Protein AF-A0A962PAF5-F1 (afdb_monomer_lite)

Secondary structure (DSSP, 8-state):
--------SS--S-HHHHHHHHHHT--GGGS--SSS--EE-SS----HHHHHHHHHHHT-TT--SSBTTBSPPEE--TT-SSPPPS-----TT----------SSPPP-

Sequence (109 aa):
MLNRYIVVDDFYNNPDELVSVALKSLKEEESPTGNYAGVMTNEYFLGPESREVFQKLTLEPSVSSATNANGRLRFTRENDPYNFHIHYDVDVKTKWAGVVYLSKDHPKT

pLDDT: mean 75.74, std 9.87, range [45.22, 89.56]

Foldseek 3Di:
DPDDDDDDPPLDPCLPVVVVVQVVQDDPVVADDDQDFWRKGPDFQCDPVNQVVCCVRLVPPPRDTDDPQDRIDTDGDPVTPHDDDDDDPPDVPDPDDDDDDSDPDDDDD

Radius of 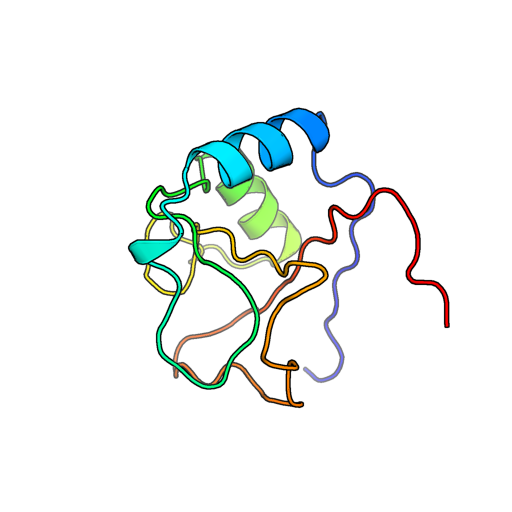gyration: 14.77 Å; chains: 1; bounding box: 33×34×33 Å

Structure (mmCIF, N/CA/C/O backbone):
data_AF-A0A962PAF5-F1
#
_entry.id   AF-A0A962PAF5-F1
#
loop_
_atom_site.group_PDB
_atom_site.id
_atom_site.type_symbol
_atom_site.label_atom_id
_atom_site.label_alt_id
_atom_site.label_comp_id
_atom_site.label_asym_id
_atom_site.label_entity_id
_atom_site.label_seq_id
_atom_site.pdbx_PDB_ins_code
_atom_site.Cartn_x
_atom_site.Cartn_y
_atom_site.Cartn_z
_atom_site.occupancy
_atom_site.B_iso_or_equiv
_atom_site.auth_seq_id
_atom_site.auth_comp_id
_atom_site.auth_asym_id
_atom_site.auth_atom_id
_atom_site.pdbx_PDB_model_num
ATOM 1 N N . MET A 1 1 ? -7.585 -10.045 18.613 1.00 49.28 1 MET A N 1
ATOM 2 C CA . MET A 1 1 ? -8.540 -10.651 17.662 1.00 49.28 1 MET A CA 1
ATOM 3 C C . MET A 1 1 ? -7.742 -11.310 16.561 1.00 49.28 1 MET A C 1
ATOM 5 O O . MET A 1 1 ? -7.066 -10.603 15.830 1.00 49.28 1 MET A O 1
ATOM 9 N N . LEU A 1 2 ? -7.758 -12.640 16.507 1.00 45.22 2 LEU A N 1
ATOM 10 C CA . LEU A 1 2 ? -7.201 -13.400 15.389 1.00 45.22 2 LEU A CA 1
ATOM 11 C C . LEU A 1 2 ? -8.151 -13.262 14.183 1.00 45.22 2 LEU A C 1
ATOM 13 O O . LEU A 1 2 ? -9.364 -13.220 14.379 1.00 45.22 2 LEU A O 1
ATOM 17 N N . ASN A 1 3 ? -7.600 -13.195 12.967 1.00 56.75 3 ASN A N 1
ATOM 18 C CA . ASN A 1 3 ? -8.325 -13.278 11.686 1.00 56.75 3 ASN A CA 1
ATOM 19 C C . ASN A 1 3 ? -9.138 -12.043 11.245 1.00 56.75 3 ASN A C 1
ATOM 21 O O . ASN A 1 3 ? -10.205 -12.192 10.655 1.00 56.75 3 ASN A O 1
ATOM 25 N N . ARG A 1 4 ? -8.653 -10.817 11.477 1.00 76.06 4 ARG A N 1
ATOM 26 C CA . ARG A 1 4 ? -9.207 -9.635 10.793 1.00 76.06 4 ARG A CA 1
ATOM 27 C C . ARG A 1 4 ? -8.428 -9.366 9.509 1.00 76.06 4 ARG A C 1
ATOM 29 O O . ARG A 1 4 ? -7.365 -8.761 9.561 1.00 76.06 4 ARG A O 1
ATOM 36 N N . TYR A 1 5 ? -8.963 -9.810 8.380 1.00 85.38 5 TYR A N 1
ATOM 37 C CA . TYR A 1 5 ? -8.569 -9.325 7.061 1.00 85.38 5 TYR A CA 1
ATOM 38 C C . TYR A 1 5 ? -9.759 -8.606 6.429 1.00 85.38 5 TYR A C 1
ATOM 40 O O . TYR A 1 5 ? -10.913 -8.952 6.684 1.00 85.38 5 TYR A O 1
ATOM 48 N N . ILE A 1 6 ? -9.467 -7.579 5.641 1.00 88.00 6 ILE A N 1
ATOM 49 C CA . ILE A 1 6 ? -10.453 -6.840 4.859 1.00 88.00 6 ILE A CA 1
ATOM 50 C C . ILE A 1 6 ? -10.002 -6.971 3.411 1.00 88.00 6 ILE A C 1
ATOM 52 O O . ILE A 1 6 ? -8.870 -6.614 3.092 1.00 88.00 6 ILE A O 1
ATOM 56 N N . VAL A 1 7 ? -10.868 -7.518 2.562 1.00 88.81 7 VAL A N 1
ATOM 57 C CA . VAL A 1 7 ? -10.656 -7.565 1.113 1.00 88.81 7 VAL A CA 1
ATOM 58 C C . VAL A 1 7 ? -11.597 -6.547 0.495 1.00 88.81 7 VAL A C 1
ATOM 60 O O . VAL A 1 7 ? -12.778 -6.511 0.840 1.00 88.81 7 VAL A O 1
ATOM 63 N N . VAL A 1 8 ? -11.050 -5.695 -0.364 1.00 88.31 8 VAL A N 1
ATOM 64 C CA . VAL A 1 8 ? -11.794 -4.657 -1.074 1.00 88.31 8 VAL A CA 1
ATOM 65 C C . VAL A 1 8 ? -11.453 -4.783 -2.545 1.00 88.31 8 VAL A C 1
ATOM 67 O O . VAL A 1 8 ? -10.299 -4.580 -2.923 1.00 88.31 8 VAL A O 1
ATOM 70 N N . ASP A 1 9 ? -12.456 -5.119 -3.344 1.00 88.94 9 ASP A N 1
ATOM 71 C CA . ASP A 1 9 ? -12.359 -5.089 -4.799 1.00 88.94 9 ASP A CA 1
ATOM 72 C C . ASP A 1 9 ? -12.545 -3.654 -5.307 1.00 88.94 9 ASP A C 1
ATOM 74 O O . ASP A 1 9 ? -13.142 -2.816 -4.626 1.00 88.94 9 ASP A O 1
ATOM 78 N N . ASP A 1 10 ? -11.998 -3.366 -6.489 1.00 86.56 10 ASP A N 1
ATOM 79 C CA . ASP A 1 10 ? -12.133 -2.074 -7.177 1.00 86.56 10 ASP A CA 1
ATOM 80 C C . ASP A 1 10 ? -11.760 -0.852 -6.310 1.00 86.56 10 ASP A C 1
ATOM 82 O O . ASP A 1 10 ? -12.395 0.200 -6.360 1.00 86.56 10 ASP A O 1
ATOM 86 N N . PHE A 1 11 ? -10.700 -0.981 -5.499 1.00 85.94 11 PHE A N 1
ATOM 87 C CA . PHE A 1 11 ? -10.306 0.040 -4.516 1.00 85.94 11 PHE A CA 1
ATOM 88 C C . PHE A 1 11 ? -10.031 1.425 -5.131 1.00 85.94 11 PHE A C 1
ATOM 90 O O . PHE A 1 11 ? -10.325 2.450 -4.515 1.00 85.94 11 PHE A O 1
ATOM 97 N N . TYR A 1 12 ? -9.451 1.466 -6.334 1.00 83.94 12 TYR A N 1
ATOM 98 C CA . TYR A 1 12 ? -9.179 2.702 -7.065 1.00 83.94 12 TYR A CA 1
ATOM 99 C C . TYR A 1 12 ? -10.075 2.806 -8.297 1.00 83.94 12 TYR A C 1
ATOM 101 O O . TYR A 1 12 ? -10.145 1.875 -9.091 1.00 83.94 12 TYR A O 1
ATOM 109 N N . ASN A 1 13 ? -10.654 3.989 -8.521 1.00 87.00 13 ASN A N 1
ATOM 110 C CA . ASN A 1 13 ? -11.446 4.271 -9.725 1.00 87.00 13 ASN A CA 1
ATOM 111 C C . ASN A 1 13 ? -10.603 4.271 -11.015 1.00 87.00 13 ASN A C 1
ATOM 113 O O . ASN A 1 13 ? -11.128 4.002 -12.091 1.00 87.00 13 ASN A O 1
ATOM 117 N N . ASN A 1 14 ? -9.311 4.614 -10.920 1.00 88.62 14 ASN A N 1
ATOM 118 C CA . ASN A 1 14 ? -8.385 4.655 -12.055 1.00 88.62 14 ASN A CA 1
ATOM 119 C C . ASN A 1 14 ? -7.003 4.082 -11.671 1.00 88.62 14 ASN A C 1
ATOM 121 O O . ASN A 1 14 ? -6.050 4.837 -11.453 1.00 88.62 14 ASN A O 1
ATOM 125 N N . PRO A 1 15 ? -6.876 2.749 -11.540 1.00 85.62 15 PRO A N 1
ATOM 126 C CA . PRO A 1 15 ? -5.621 2.119 -11.129 1.00 85.62 15 PRO A CA 1
ATOM 127 C C . PRO A 1 15 ? -4.500 2.287 -12.171 1.00 85.62 15 PRO A C 1
ATOM 129 O O . PRO A 1 15 ? -3.330 2.356 -11.802 1.00 85.62 15 PRO A O 1
ATOM 132 N N . ASP A 1 16 ? -4.839 2.422 -13.457 1.00 88.19 16 ASP A N 1
ATOM 133 C CA . ASP A 1 16 ? -3.871 2.568 -14.553 1.00 88.19 16 ASP A CA 1
ATOM 134 C C . ASP A 1 16 ? -3.080 3.882 -14.464 1.00 88.19 16 ASP A C 1
ATOM 136 O O . ASP A 1 16 ? -1.861 3.907 -14.663 1.00 88.19 16 ASP A O 1
ATOM 140 N N . GLU A 1 17 ? -3.755 4.982 -14.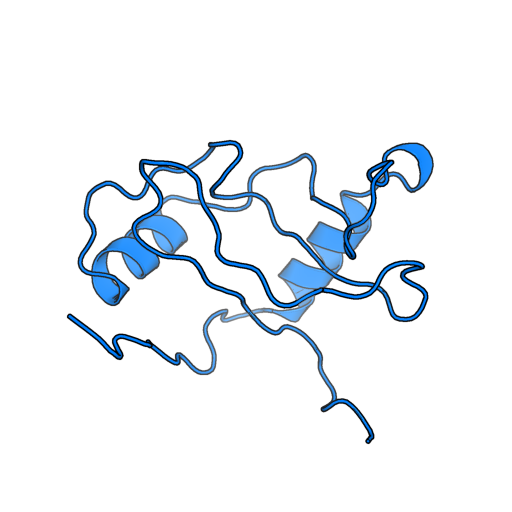127 1.00 87.00 17 GLU A N 1
ATOM 141 C CA . GLU A 1 17 ? -3.099 6.271 -13.909 1.00 87.00 17 GLU A CA 1
ATOM 142 C C . GLU A 1 17 ? -2.155 6.220 -12.705 1.00 87.00 17 GLU A C 1
ATOM 144 O O . GLU A 1 17 ? -1.018 6.688 -12.803 1.00 87.00 17 GLU A O 1
ATOM 149 N N . LEU A 1 18 ? -2.582 5.583 -11.608 1.00 81.38 18 LEU A N 1
ATOM 150 C CA . LEU A 1 18 ? -1.761 5.408 -10.411 1.00 81.38 18 LEU A CA 1
ATOM 151 C C . LEU A 1 18 ? -0.463 4.655 -10.729 1.00 81.38 18 LEU A C 1
ATOM 153 O O . LEU A 1 18 ? 0.617 5.103 -10.343 1.00 81.38 18 LEU A O 1
ATOM 157 N N . VAL A 1 19 ? -0.557 3.550 -11.478 1.00 81.81 19 VAL A N 1
ATOM 158 C CA . VAL A 1 19 ? 0.612 2.777 -11.924 1.00 81.81 19 VAL A CA 1
ATOM 159 C C . VAL A 1 19 ? 1.521 3.630 -12.812 1.00 81.81 19 VAL A C 1
ATOM 161 O O . VAL A 1 19 ? 2.728 3.681 -12.582 1.00 81.81 19 VAL A O 1
ATOM 164 N N . SER A 1 20 ? 0.962 4.355 -13.786 1.00 85.31 20 SER A N 1
ATOM 165 C CA . SER A 1 20 ? 1.731 5.255 -14.660 1.00 85.31 20 SER A CA 1
ATOM 166 C C . SER A 1 20 ? 2.492 6.325 -13.866 1.00 85.31 20 SER A C 1
ATOM 168 O O . SER A 1 20 ? 3.662 6.591 -14.152 1.00 85.31 20 SER A O 1
ATOM 170 N N . VAL A 1 21 ? 1.860 6.935 -12.859 1.00 82.00 21 VAL A N 1
ATOM 171 C CA . VAL A 1 21 ? 2.499 7.950 -12.009 1.00 82.00 21 VAL A CA 1
ATOM 172 C C . VAL A 1 21 ? 3.578 7.329 -11.121 1.00 82.00 21 VAL A C 1
ATOM 174 O O . VAL A 1 21 ? 4.687 7.862 -11.056 1.00 82.00 21 VAL A O 1
ATOM 177 N N . ALA A 1 22 ? 3.301 6.183 -10.495 1.00 77.25 22 ALA A N 1
ATOM 178 C CA . ALA A 1 22 ? 4.268 5.477 -9.659 1.00 77.25 22 ALA A CA 1
ATOM 179 C C . ALA A 1 22 ? 5.531 5.095 -10.449 1.00 77.25 22 ALA A C 1
ATOM 181 O O . ALA A 1 22 ? 6.639 5.379 -9.994 1.00 77.25 22 ALA A O 1
ATOM 182 N N . LEU A 1 23 ? 5.378 4.556 -11.664 1.00 77.38 23 LEU A N 1
ATOM 183 C CA . LEU A 1 23 ? 6.497 4.200 -12.545 1.00 77.38 23 LEU A CA 1
ATOM 184 C C . LEU A 1 23 ? 7.330 5.417 -12.975 1.00 77.38 23 LEU A C 1
ATOM 186 O O . LEU A 1 23 ? 8.549 5.313 -13.076 1.00 77.38 23 LEU A O 1
ATOM 190 N N . LYS A 1 24 ? 6.699 6.579 -13.188 1.00 81.38 24 LYS A N 1
ATOM 191 C CA . LYS A 1 24 ? 7.398 7.836 -13.526 1.00 81.38 24 LYS A CA 1
ATOM 192 C C . LYS A 1 24 ? 8.101 8.482 -12.334 1.00 81.38 24 LYS A C 1
ATOM 194 O O . LYS A 1 24 ? 9.017 9.271 -12.533 1.00 81.38 24 LYS A O 1
ATOM 199 N N . SER A 1 25 ? 7.664 8.182 -11.111 1.00 73.69 25 SER A N 1
ATOM 200 C CA . SER A 1 25 ? 8.252 8.735 -9.884 1.00 73.69 25 SER A CA 1
ATOM 201 C C . SER A 1 25 ? 9.583 8.080 -9.487 1.00 73.69 25 SER A C 1
ATOM 203 O O . SER A 1 25 ? 10.210 8.512 -8.520 1.00 73.69 25 SER A O 1
ATOM 205 N N . LEU A 1 26 ? 10.016 7.048 -10.220 1.00 69.81 26 LEU A N 1
ATOM 206 C CA . LEU A 1 26 ? 11.245 6.314 -9.946 1.00 69.81 26 LEU A CA 1
ATOM 207 C C . LEU A 1 26 ? 12.486 6.938 -10.579 1.00 69.81 26 LEU A C 1
ATOM 209 O O . LEU A 1 26 ? 12.474 7.365 -11.732 1.00 69.81 26 LEU A O 1
ATOM 213 N N . LYS A 1 27 ? 13.608 6.799 -9.872 1.00 63.66 27 LYS A N 1
ATOM 214 C CA . LYS A 1 27 ? 14.940 6.706 -10.473 1.00 63.66 27 LYS A CA 1
ATOM 215 C C . LYS A 1 27 ? 15.514 5.334 -10.136 1.00 63.66 27 LYS A C 1
ATOM 217 O O . LYS A 1 27 ? 15.597 4.980 -8.964 1.00 63.66 27 LYS A O 1
ATOM 222 N N . GLU A 1 28 ? 15.887 4.544 -11.143 1.00 59.75 28 GLU A N 1
ATOM 223 C CA . GLU A 1 28 ? 16.413 3.180 -10.935 1.00 59.75 28 GLU A CA 1
ATOM 224 C C . GLU A 1 28 ? 17.639 3.148 -10.016 1.00 59.75 28 GLU A C 1
ATOM 226 O O . GLU A 1 28 ? 17.778 2.225 -9.215 1.00 59.75 28 GLU A O 1
ATOM 231 N N . GLU A 1 29 ? 18.454 4.201 -10.087 1.00 61.53 29 GLU A N 1
ATOM 232 C CA . GLU A 1 29 ? 19.652 4.473 -9.283 1.00 61.53 29 GLU A CA 1
ATOM 233 C C . GLU A 1 29 ? 19.370 4.539 -7.770 1.00 61.53 29 GLU A C 1
ATOM 235 O O . GLU A 1 29 ? 20.270 4.339 -6.958 1.00 61.53 29 GLU A O 1
ATOM 240 N N . GLU A 1 30 ? 18.118 4.814 -7.393 1.00 56.91 30 GLU A N 1
ATOM 241 C CA . GLU A 1 30 ? 17.647 4.985 -6.013 1.00 56.91 30 GLU A CA 1
ATOM 242 C C . GLU A 1 30 ? 16.859 3.760 -5.511 1.00 56.91 30 GLU A C 1
ATOM 244 O O . GLU A 1 30 ? 16.291 3.787 -4.416 1.00 56.91 30 GLU A O 1
ATOM 249 N N . SER A 1 31 ? 16.813 2.671 -6.295 1.00 56.16 31 SER A N 1
ATOM 250 C CA . SER A 1 31 ? 16.196 1.412 -5.857 1.00 56.16 31 SER A CA 1
ATOM 251 C C . SER A 1 31 ? 16.859 0.938 -4.556 1.00 56.16 31 SER A C 1
ATOM 253 O O . SER A 1 31 ? 18.085 1.011 -4.440 1.00 56.16 31 SER A O 1
ATOM 255 N N . PRO A 1 32 ? 16.086 0.451 -3.568 1.00 53.38 32 PRO A N 1
ATOM 256 C CA . PRO A 1 32 ? 16.638 0.118 -2.265 1.00 53.38 32 PRO A CA 1
ATOM 257 C C . PRO A 1 32 ? 17.758 -0.919 -2.387 1.00 53.38 32 PRO A C 1
ATOM 259 O O . PRO A 1 32 ? 17.585 -1.998 -2.951 1.00 53.38 32 PRO A O 1
ATOM 262 N N . THR A 1 33 ? 18.909 -0.593 -1.807 1.00 52.19 33 THR A N 1
ATOM 263 C CA . THR A 1 33 ? 19.951 -1.563 -1.488 1.00 52.19 33 THR A CA 1
ATOM 264 C C . THR A 1 33 ? 19.495 -2.329 -0.245 1.00 52.19 33 THR A C 1
ATOM 266 O O . THR A 1 33 ? 19.319 -1.762 0.832 1.00 52.19 33 THR A O 1
ATOM 269 N N . GLY A 1 34 ? 19.204 -3.621 -0.389 1.00 58.31 34 GLY A N 1
ATOM 270 C CA . GLY A 1 34 ? 18.658 -4.431 0.701 1.00 58.31 34 GLY A CA 1
AT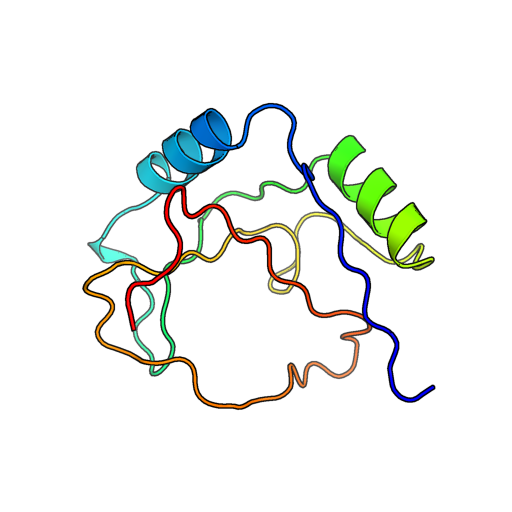OM 271 C C . GLY A 1 34 ? 18.212 -5.814 0.244 1.00 58.31 34 GLY A C 1
ATOM 272 O O . GLY A 1 34 ? 18.472 -6.190 -0.887 1.00 58.31 34 GLY A O 1
ATOM 273 N N . ASN A 1 35 ? 17.532 -6.553 1.126 1.00 60.72 35 ASN A N 1
ATOM 274 C CA . ASN A 1 35 ? 17.140 -7.956 0.918 1.00 60.72 35 ASN A CA 1
ATOM 275 C C . ASN A 1 35 ? 15.629 -8.130 0.657 1.00 60.72 35 ASN A C 1
ATOM 277 O O . ASN A 1 35 ? 15.070 -9.181 0.967 1.00 60.72 35 ASN A O 1
ATOM 281 N N . TYR A 1 36 ? 14.939 -7.088 0.185 1.00 68.75 36 TYR A N 1
ATOM 282 C CA . TYR A 1 36 ? 13.481 -7.090 0.036 1.00 68.75 36 TYR A CA 1
ATOM 283 C C . TYR A 1 36 ? 13.087 -6.649 -1.363 1.00 68.75 36 TYR A C 1
ATOM 285 O O . TYR A 1 36 ? 13.672 -5.711 -1.900 1.00 68.75 36 TYR A O 1
ATOM 293 N N . ALA A 1 37 ? 12.073 -7.312 -1.912 1.00 74.50 37 ALA A N 1
ATOM 294 C CA . ALA A 1 37 ? 11.554 -6.987 -3.225 1.00 74.50 37 ALA A CA 1
ATOM 295 C C . ALA A 1 37 ? 10.818 -5.641 -3.213 1.00 74.50 37 ALA A C 1
ATOM 297 O O . ALA A 1 37 ? 10.140 -5.276 -2.244 1.00 74.50 37 ALA A O 1
ATOM 298 N N . GLY A 1 38 ? 10.888 -4.948 -4.336 1.00 75.69 38 GLY A N 1
ATOM 299 C CA . GLY A 1 38 ? 10.086 -3.786 -4.653 1.00 75.69 38 GLY A CA 1
ATOM 300 C C . GLY A 1 38 ? 10.804 -2.457 -4.477 1.00 75.69 38 GLY A C 1
ATOM 301 O O . GLY A 1 38 ? 11.723 -2.291 -3.675 1.00 75.69 38 GLY A O 1
ATOM 302 N N . VAL A 1 39 ? 10.331 -1.472 -5.233 1.00 75.62 39 VAL A N 1
ATOM 303 C CA . VAL A 1 39 ? 10.821 -0.094 -5.191 1.00 75.62 39 VAL A CA 1
ATOM 304 C C . VAL A 1 39 ? 9.778 0.786 -4.524 1.00 75.62 39 VAL A C 1
ATOM 306 O O . VAL A 1 39 ? 8.577 0.620 -4.742 1.00 75.62 39 VAL A O 1
ATOM 309 N N . MET A 1 40 ? 10.244 1.699 -3.674 1.00 77.44 40 MET A N 1
ATOM 310 C CA . MET A 1 40 ? 9.399 2.687 -3.010 1.00 77.44 40 MET A CA 1
ATOM 311 C C . MET A 1 40 ? 9.306 3.951 -3.856 1.00 77.44 40 MET A C 1
ATOM 313 O O . MET A 1 40 ? 10.313 4.419 -4.381 1.00 77.44 40 MET A O 1
ATOM 317 N N . THR A 1 41 ? 8.124 4.556 -3.918 1.00 75.81 41 THR A N 1
ATOM 318 C CA . THR A 1 41 ? 7.989 5.926 -4.417 1.00 75.81 41 THR A CA 1
ATOM 319 C C . THR A 1 41 ? 8.636 6.925 -3.453 1.00 75.81 41 THR A C 1
ATOM 321 O O . THR A 1 41 ? 8.550 6.770 -2.231 1.00 75.81 41 THR A O 1
ATOM 324 N N . ASN A 1 42 ? 9.240 7.988 -3.990 1.00 74.56 42 ASN A N 1
ATOM 325 C CA . ASN A 1 42 ? 9.773 9.092 -3.177 1.00 74.56 42 ASN A CA 1
ATOM 326 C C . ASN A 1 42 ? 8.659 10.015 -2.659 1.00 74.56 42 ASN A C 1
ATOM 328 O O . ASN A 1 42 ? 8.724 10.510 -1.528 1.00 74.56 42 ASN A O 1
ATOM 332 N N . GLU A 1 43 ? 7.618 10.176 -3.475 1.00 76.25 43 GLU A N 1
ATOM 333 C CA . GLU A 1 43 ? 6.423 10.950 -3.163 1.00 76.25 43 GLU A CA 1
ATOM 334 C C . GLU A 1 43 ? 5.423 10.155 -2.321 1.00 76.25 43 GLU A C 1
ATOM 336 O O . GLU A 1 43 ? 5.384 8.916 -2.340 1.00 76.25 43 GLU A O 1
ATOM 341 N N . TYR A 1 44 ? 4.587 10.899 -1.597 1.00 77.94 44 TYR A N 1
ATOM 342 C CA . TYR A 1 44 ? 3.487 10.348 -0.822 1.00 77.94 44 TYR A CA 1
ATOM 343 C C . TYR A 1 44 ? 2.179 10.391 -1.624 1.00 77.94 44 TYR A C 1
ATOM 345 O O . TYR A 1 44 ? 1.733 11.449 -2.052 1.00 77.94 44 TYR A O 1
ATOM 353 N N . PHE A 1 45 ? 1.525 9.239 -1.750 1.00 76.81 45 PHE A N 1
ATOM 354 C CA . PHE A 1 45 ? 0.269 9.014 -2.471 1.00 76.81 45 PHE A CA 1
ATOM 355 C C . PHE A 1 45 ? -0.920 8.750 -1.532 1.00 76.81 45 PHE A C 1
ATOM 357 O O . PHE A 1 45 ? -1.883 8.077 -1.899 1.00 76.81 45 PHE A O 1
ATOM 364 N N . LEU A 1 46 ? -0.875 9.279 -0.304 1.00 78.56 46 LEU A N 1
ATOM 365 C CA . LEU A 1 46 ? -2.000 9.233 0.635 1.00 78.56 46 LEU A CA 1
ATOM 366 C C . LEU A 1 46 ? -2.614 10.619 0.821 1.00 78.56 46 LEU A C 1
ATOM 368 O O . LEU A 1 46 ? -2.274 11.341 1.758 1.00 78.56 46 LEU A O 1
ATOM 372 N N . GLY A 1 47 ? -3.531 10.970 -0.078 1.00 80.75 47 GLY A N 1
ATOM 373 C CA . GLY A 1 47 ? -4.352 12.169 0.055 1.00 80.75 47 GLY A CA 1
ATOM 374 C C . GLY A 1 47 ? -5.427 12.044 1.150 1.00 80.75 47 GLY A C 1
ATOM 375 O O . GLY A 1 47 ? -5.660 10.948 1.674 1.00 80.75 47 GLY A O 1
ATOM 376 N N . PRO A 1 48 ? -6.112 13.153 1.489 1.00 83.62 48 PRO A N 1
ATOM 377 C CA . PRO A 1 48 ? -7.184 13.167 2.487 1.00 83.62 48 PRO A CA 1
ATOM 378 C C . PRO A 1 48 ? -8.310 12.162 2.206 1.00 83.62 48 PRO A C 1
ATOM 380 O O . PRO A 1 48 ? -8.759 11.488 3.128 1.00 83.62 48 PRO A O 1
ATOM 383 N N . GLU A 1 49 ? -8.714 12.008 0.942 1.00 84.00 49 GLU A N 1
ATOM 384 C CA . GLU A 1 49 ? -9.779 11.078 0.538 1.00 84.00 49 GLU A CA 1
ATOM 385 C C . GLU A 1 49 ? -9.377 9.617 0.778 1.00 84.00 49 GLU A C 1
ATOM 387 O O . GLU A 1 49 ? -10.073 8.881 1.477 1.00 84.00 49 GLU A O 1
ATOM 392 N N . SER A 1 50 ? -8.200 9.207 0.289 1.00 82.00 50 SER A N 1
ATOM 393 C CA . SER A 1 50 ? -7.660 7.862 0.523 1.00 82.00 50 SER A CA 1
ATOM 394 C C . SER A 1 50 ? -7.506 7.572 2.018 1.00 82.00 50 SER A C 1
ATOM 396 O O . SER A 1 50 ? -7.816 6.476 2.483 1.00 82.00 50 SER A O 1
ATOM 398 N N . ARG A 1 51 ? -7.063 8.566 2.800 1.00 85.62 51 ARG A N 1
ATOM 399 C CA . ARG A 1 51 ? -6.966 8.456 4.260 1.00 85.62 51 ARG A CA 1
ATOM 400 C C . ARG A 1 51 ? -8.328 8.176 4.892 1.00 85.62 51 ARG A C 1
ATOM 402 O O . ARG A 1 51 ? -8.412 7.291 5.740 1.00 85.62 51 ARG A O 1
ATOM 409 N N . GLU A 1 52 ? -9.368 8.904 4.500 1.00 88.38 52 GLU A N 1
ATOM 410 C CA . GLU A 1 52 ? -10.718 8.718 5.036 1.00 88.38 52 GLU A CA 1
ATOM 411 C C . GLU A 1 52 ? -11.257 7.313 4.728 1.00 88.38 52 GLU A C 1
ATOM 413 O O . GLU A 1 52 ? -11.825 6.660 5.607 1.00 88.38 52 GLU A O 1
ATOM 418 N N . VAL A 1 53 ? -11.015 6.811 3.513 1.00 88.12 53 VAL A N 1
ATOM 419 C CA . VAL A 1 53 ? -11.357 5.434 3.127 1.00 88.12 53 VAL A CA 1
ATOM 420 C C . VAL A 1 53 ? -10.670 4.427 4.050 1.00 88.12 53 VAL A C 1
ATOM 422 O O . VAL A 1 53 ? -11.344 3.581 4.641 1.00 88.12 53 VAL A O 1
ATOM 425 N N . PHE A 1 54 ? -9.354 4.543 4.259 1.00 86.44 54 PHE A N 1
ATOM 426 C CA . PHE A 1 54 ? -8.635 3.633 5.153 1.00 86.44 54 PHE A CA 1
ATOM 427 C C . PHE A 1 54 ? -9.130 3.716 6.596 1.00 86.44 54 PHE A C 1
ATOM 429 O O . PHE A 1 54 ? -9.332 2.673 7.212 1.00 86.44 54 PHE A O 1
ATOM 436 N N . GLN A 1 55 ? -9.374 4.912 7.136 1.00 88.75 55 GLN A N 1
ATOM 437 C CA . GLN A 1 55 ? -9.902 5.076 8.496 1.00 88.75 55 GLN A CA 1
ATOM 438 C C . GLN A 1 55 ? -11.260 4.383 8.665 1.00 88.75 55 GLN A C 1
ATOM 440 O O . GLN A 1 55 ? -11.483 3.717 9.675 1.00 88.75 55 GLN A O 1
ATOM 445 N N . LYS A 1 56 ? -12.150 4.492 7.669 1.00 89.56 56 LYS A N 1
ATOM 446 C CA . LYS A 1 56 ? -13.467 3.837 7.685 1.00 89.56 56 LYS A CA 1
ATOM 447 C C . LYS A 1 56 ? -13.362 2.319 7.568 1.00 89.56 56 LYS A C 1
ATOM 449 O O . LYS A 1 56 ? -14.017 1.618 8.331 1.00 89.56 56 LYS A O 1
ATOM 454 N N . LEU A 1 57 ? -12.530 1.813 6.656 1.00 88.69 57 LEU A N 1
ATOM 455 C CA . LEU A 1 57 ? -12.350 0.371 6.455 1.00 88.69 57 LEU A CA 1
ATOM 456 C C . LEU A 1 57 ? -11.725 -0.294 7.684 1.00 88.69 57 LEU A C 1
ATOM 458 O O . LEU A 1 57 ? -12.212 -1.306 8.176 1.00 88.69 57 LEU A O 1
ATOM 462 N N . THR A 1 58 ? -10.651 0.298 8.198 1.00 86.94 58 THR A N 1
ATOM 463 C CA . THR A 1 58 ? -9.857 -0.272 9.296 1.00 86.94 58 THR A CA 1
ATOM 464 C C . THR A 1 58 ? -10.426 0.025 10.684 1.00 86.94 58 THR A C 1
ATOM 466 O O . THR A 1 58 ? -9.966 -0.556 11.671 1.00 86.94 58 THR A O 1
ATOM 469 N N . LEU A 1 59 ? -11.410 0.932 10.764 1.00 88.12 59 LEU A N 1
ATOM 470 C CA . LEU A 1 59 ? -11.908 1.547 11.997 1.00 88.12 59 LEU A CA 1
ATOM 471 C C . LEU A 1 59 ? -10.781 2.157 12.846 1.00 88.12 59 LEU A C 1
ATOM 473 O O . LEU A 1 59 ? -10.864 2.185 14.075 1.00 88.12 59 LEU A O 1
ATOM 477 N N . GLU A 1 60 ? -9.718 2.630 12.190 1.00 87.69 60 GLU A N 1
ATOM 478 C CA . GLU A 1 60 ? -8.536 3.172 12.845 1.00 87.69 60 GLU A CA 1
ATOM 479 C C . GLU A 1 60 ? -8.390 4.676 12.574 1.00 87.69 60 GLU A C 1
ATOM 481 O O . GLU A 1 60 ? -7.863 5.075 11.534 1.00 87.69 60 GLU A O 1
ATOM 486 N N . PRO A 1 61 ? -8.803 5.552 13.506 1.00 84.62 61 PRO A N 1
ATOM 487 C CA . PRO A 1 61 ? -8.714 6.995 13.308 1.00 84.62 61 PRO A CA 1
ATOM 488 C C . PRO A 1 61 ? -7.265 7.507 13.254 1.00 84.62 61 PRO A C 1
ATOM 490 O O . PRO A 1 61 ? -7.026 8.583 12.702 1.00 84.62 61 PRO A O 1
ATOM 493 N N . SER A 1 62 ? -6.280 6.759 13.774 1.00 83.62 62 SER A N 1
ATOM 494 C CA . SER A 1 62 ? -4.879 7.197 13.819 1.00 83.62 62 SER A CA 1
ATOM 495 C C . SER A 1 62 ? -4.113 7.069 12.497 1.00 83.62 62 SER A C 1
ATOM 497 O O . SER A 1 62 ? -2.915 7.352 12.476 1.00 83.62 62 SER A O 1
ATOM 499 N N . VAL A 1 63 ? -4.750 6.649 11.398 1.00 81.12 63 VAL A N 1
ATOM 500 C CA . VAL A 1 63 ? -4.117 6.645 10.067 1.00 81.12 63 VAL A CA 1
ATOM 501 C C . VAL A 1 63 ? -3.737 8.084 9.703 1.00 81.12 63 VAL A C 1
ATOM 503 O O . VAL A 1 63 ? -4.596 8.966 9.671 1.00 81.12 63 VAL A O 1
ATOM 506 N N . SER A 1 64 ? -2.449 8.326 9.444 1.00 72.31 64 SER A N 1
ATOM 507 C CA . SER A 1 64 ? -1.897 9.627 9.043 1.00 72.31 64 SER A CA 1
ATOM 508 C C . SER A 1 64 ? -1.184 9.511 7.704 1.00 72.31 64 SER A C 1
ATOM 510 O O . SER A 1 64 ? -0.461 8.543 7.475 1.00 72.31 64 SER A O 1
ATOM 512 N N . SER A 1 65 ? -1.351 10.515 6.847 1.00 65.25 65 SER A N 1
ATOM 513 C CA . SER A 1 65 ? -0.559 10.688 5.630 1.00 65.25 65 SER A CA 1
ATOM 514 C C . SER A 1 65 ? 0.879 11.069 5.982 1.00 65.25 65 SER A C 1
ATOM 516 O O . SER A 1 65 ? 1.093 11.838 6.917 1.00 65.25 65 SER A O 1
ATOM 518 N N . ALA A 1 66 ? 1.837 10.537 5.223 1.00 62.94 66 ALA A N 1
ATOM 519 C CA . ALA A 1 66 ? 3.262 10.870 5.272 1.00 62.94 66 ALA A CA 1
ATOM 520 C C . ALA A 1 66 ? 4.060 10.364 6.489 1.00 62.94 66 ALA A C 1
ATOM 522 O O . ALA A 1 66 ? 4.691 11.137 7.208 1.00 62.94 66 ALA A O 1
ATOM 523 N N . THR A 1 67 ? 4.095 9.045 6.689 1.00 66.00 67 THR A N 1
ATOM 524 C CA . THR A 1 67 ? 5.112 8.405 7.544 1.00 66.00 67 THR A CA 1
ATOM 525 C C . THR A 1 67 ? 5.947 7.427 6.720 1.00 66.00 67 THR A C 1
ATOM 527 O O . THR A 1 67 ? 5.546 7.017 5.633 1.00 66.00 67 THR A O 1
ATOM 530 N N . ASN A 1 68 ? 7.094 6.983 7.241 1.00 64.00 68 ASN A N 1
ATOM 531 C CA . ASN A 1 68 ? 7.882 5.927 6.586 1.00 64.00 68 ASN A CA 1
ATOM 532 C C . ASN A 1 68 ? 7.114 4.598 6.442 1.00 64.00 68 ASN A C 1
ATOM 534 O O . ASN A 1 68 ? 7.478 3.779 5.605 1.00 64.00 68 ASN A O 1
ATOM 538 N N . ALA A 1 69 ? 6.060 4.398 7.239 1.00 65.69 69 ALA A N 1
ATOM 539 C CA . ALA A 1 69 ? 5.226 3.200 7.243 1.00 65.69 69 ALA A CA 1
ATOM 540 C C . ALA A 1 69 ? 3.869 3.398 6.540 1.00 65.69 69 ALA A C 1
ATOM 542 O O . ALA A 1 69 ? 3.090 2.454 6.458 1.00 65.69 69 ALA A O 1
ATOM 543 N N . ASN A 1 70 ? 3.543 4.609 6.065 1.00 73.12 70 ASN A N 1
ATOM 544 C CA . ASN A 1 70 ? 2.252 4.883 5.442 1.00 73.12 70 ASN A CA 1
ATOM 545 C C . ASN A 1 70 ? 2.306 6.007 4.400 1.00 73.12 70 ASN A C 1
ATOM 547 O O . ASN A 1 70 ? 2.794 7.113 4.645 1.00 73.12 70 ASN A O 1
ATOM 551 N N . GLY A 1 71 ? 1.684 5.735 3.258 1.00 72.31 71 GLY A N 1
ATOM 552 C CA . GLY A 1 71 ? 1.442 6.703 2.200 1.00 72.31 71 GLY A CA 1
ATOM 553 C C . GLY A 1 71 ? 2.505 6.770 1.119 1.00 72.31 71 GLY A C 1
ATOM 554 O O . GLY A 1 71 ? 2.357 7.587 0.225 1.00 72.31 71 GLY A O 1
ATOM 555 N N . ARG A 1 72 ? 3.526 5.914 1.143 1.00 77.06 72 ARG A N 1
ATOM 556 C CA . ARG A 1 72 ? 4.342 5.623 -0.043 1.00 77.06 72 ARG A CA 1
ATOM 557 C C . ARG A 1 72 ? 3.880 4.315 -0.661 1.00 77.06 72 ARG A C 1
ATOM 559 O O . ARG A 1 72 ? 3.430 3.424 0.058 1.00 77.06 72 ARG A O 1
ATOM 566 N N . LEU A 1 73 ? 4.009 4.199 -1.975 1.00 77.56 73 LEU A N 1
ATOM 567 C CA . LEU A 1 73 ? 3.681 2.966 -2.677 1.00 77.56 73 LEU A CA 1
ATOM 568 C C . LEU A 1 73 ? 4.952 2.142 -2.834 1.00 77.56 73 LEU A C 1
ATOM 570 O O . LEU A 1 73 ? 5.983 2.664 -3.261 1.00 77.56 73 LEU A O 1
ATOM 574 N N . ARG A 1 74 ? 4.865 0.856 -2.489 1.00 78.38 74 ARG A N 1
ATOM 575 C CA . ARG A 1 74 ? 5.854 -0.143 -2.887 1.00 78.38 74 ARG A CA 1
ATOM 576 C C . ARG A 1 74 ? 5.273 -0.961 -4.020 1.00 78.38 74 ARG A C 1
ATOM 578 O O . ARG A 1 74 ? 4.153 -1.446 -3.896 1.00 78.38 74 ARG A O 1
ATOM 585 N N . PHE A 1 75 ? 6.047 -1.168 -5.072 1.00 75.94 75 PHE A N 1
ATOM 586 C CA . PHE A 1 75 ? 5.666 -2.078 -6.143 1.00 75.94 75 PHE A CA 1
ATOM 587 C C . PHE A 1 75 ? 6.830 -2.976 -6.529 1.00 75.94 75 PHE A C 1
ATOM 589 O O . PHE A 1 75 ? 7.984 -2.547 -6.556 1.00 75.94 75 PHE A O 1
ATOM 596 N N . THR A 1 76 ? 6.511 -4.235 -6.804 1.00 76.19 76 THR A N 1
ATOM 597 C CA . THR A 1 76 ? 7.448 -5.232 -7.318 1.00 76.19 76 THR A CA 1
ATOM 598 C C . THR A 1 76 ? 7.540 -5.143 -8.829 1.00 76.19 76 THR A C 1
ATOM 600 O O . THR A 1 76 ? 6.578 -4.777 -9.507 1.00 76.19 76 THR A O 1
ATOM 603 N N . ARG A 1 77 ? 8.710 -5.491 -9.363 1.00 73.50 77 ARG A N 1
ATOM 604 C CA . ARG A 1 77 ? 8.928 -5.647 -10.804 1.00 73.50 77 ARG A CA 1
ATOM 605 C C . ARG A 1 77 ? 9.021 -7.127 -11.154 1.00 73.50 77 ARG A C 1
ATOM 607 O O . ARG A 1 77 ? 9.324 -7.951 -10.300 1.00 73.50 77 ARG A O 1
ATOM 614 N N . GLU A 1 78 ? 8.781 -7.463 -12.417 1.00 74.06 78 GLU A N 1
ATOM 615 C CA . GLU A 1 78 ? 8.946 -8.839 -12.907 1.00 74.06 78 GLU A CA 1
ATOM 616 C C . GLU A 1 78 ? 10.382 -9.350 -12.703 1.00 74.06 78 GLU A C 1
ATOM 618 O O . GLU A 1 78 ? 10.597 -10.516 -12.394 1.00 74.06 78 GLU A O 1
ATOM 623 N N . ASN A 1 79 ? 11.364 -8.455 -12.818 1.00 73.94 79 ASN A N 1
ATOM 624 C CA . ASN A 1 79 ? 12.787 -8.741 -12.674 1.00 73.94 79 ASN A CA 1
ATOM 625 C C . ASN A 1 79 ? 13.359 -8.341 -11.302 1.00 73.94 79 ASN A C 1
ATOM 627 O O . ASN A 1 79 ? 14.559 -8.080 -11.198 1.00 73.94 79 ASN A O 1
ATOM 631 N N . ASP A 1 80 ? 12.521 -8.237 -10.267 1.00 74.56 80 ASP A N 1
ATOM 632 C CA . ASP A 1 80 ? 12.999 -7.916 -8.923 1.00 74.56 80 ASP A CA 1
ATOM 633 C C . ASP A 1 80 ? 13.976 -8.999 -8.427 1.00 74.56 80 ASP A C 1
ATOM 635 O O . ASP A 1 80 ? 13.634 -10.184 -8.452 1.00 74.56 80 ASP A O 1
ATOM 639 N N . PRO A 1 81 ? 15.203 -8.644 -8.001 1.00 72.25 81 PRO A N 1
ATOM 640 C CA . PRO A 1 81 ? 16.211 -9.640 -7.635 1.00 72.25 81 PRO A CA 1
ATOM 641 C C . PRO A 1 81 ? 15.908 -10.357 -6.313 1.00 72.25 81 PRO A C 1
ATOM 643 O O . PRO A 1 81 ? 16.532 -11.379 -6.018 1.00 72.25 81 PRO A O 1
ATOM 646 N N . TYR A 1 82 ? 14.981 -9.831 -5.509 1.00 73.62 82 TYR A N 1
ATOM 647 C CA . TYR A 1 82 ? 14.627 -10.380 -4.206 1.00 73.62 82 TYR A CA 1
ATOM 648 C C . TYR A 1 82 ? 13.207 -10.934 -4.206 1.00 73.62 82 TYR A C 1
ATOM 650 O O . TYR A 1 82 ? 12.314 -10.426 -4.875 1.00 73.62 82 TYR A O 1
ATOM 658 N N . ASN A 1 83 ? 12.989 -11.964 -3.391 1.00 74.81 83 ASN A N 1
ATOM 659 C CA . ASN A 1 83 ? 11.658 -12.483 -3.098 1.00 74.81 83 ASN A CA 1
ATOM 660 C C . ASN A 1 83 ? 11.163 -11.920 -1.764 1.00 74.81 83 ASN A C 1
ATOM 662 O O . ASN A 1 83 ? 11.947 -11.685 -0.842 1.00 74.81 83 ASN A O 1
ATOM 666 N N . PHE A 1 84 ? 9.847 -11.754 -1.624 1.00 72.06 84 PHE A N 1
ATOM 667 C CA . PHE A 1 84 ? 9.262 -11.504 -0.311 1.00 72.06 84 PHE A CA 1
ATOM 668 C C . PHE A 1 84 ? 9.311 -12.781 0.530 1.00 72.06 84 PHE A C 1
ATOM 670 O O . PHE A 1 84 ? 8.688 -13.789 0.200 1.00 72.06 84 PHE A O 1
ATOM 677 N N . HIS A 1 85 ? 10.037 -12.729 1.643 1.00 73.12 85 HIS A N 1
ATOM 678 C CA . HIS A 1 85 ? 9.980 -13.768 2.664 1.00 73.12 85 HIS A CA 1
ATOM 679 C C . HIS A 1 85 ? 8.771 -13.552 3.577 1.00 73.12 85 HIS A C 1
ATOM 681 O O . HIS A 1 85 ? 8.336 -12.417 3.792 1.00 73.12 85 HIS A O 1
ATOM 687 N N . ILE A 1 86 ? 8.245 -14.640 4.143 1.00 76.25 86 ILE A N 1
ATOM 688 C CA . ILE A 1 86 ? 7.197 -14.569 5.164 1.00 76.25 86 ILE A CA 1
ATOM 689 C C . ILE A 1 86 ? 7.750 -13.777 6.353 1.00 76.25 86 ILE A C 1
ATOM 691 O O . ILE A 1 86 ? 8.714 -14.196 6.992 1.00 76.25 86 ILE A O 1
ATOM 695 N N . HIS A 1 87 ? 7.141 -12.631 6.635 1.00 75.62 87 HIS A N 1
ATOM 696 C CA . HIS A 1 87 ? 7.469 -11.778 7.768 1.00 75.62 87 HIS A CA 1
ATOM 697 C C . HIS A 1 87 ? 6.189 -11.170 8.342 1.00 75.62 87 HIS A C 1
ATOM 699 O O . HIS A 1 87 ? 5.111 -11.271 7.758 1.00 75.62 87 HIS A O 1
ATOM 705 N N . TYR A 1 88 ? 6.321 -10.561 9.513 1.00 74.56 88 TYR A N 1
ATOM 706 C CA . TYR A 1 88 ? 5.297 -9.724 10.118 1.00 74.56 88 TYR A CA 1
ATOM 707 C C . TYR A 1 88 ? 5.859 -8.302 10.202 1.00 74.56 88 TYR A C 1
ATOM 709 O O . TYR A 1 88 ? 7.056 -8.135 10.432 1.00 74.56 88 TYR A O 1
ATOM 717 N N . ASP A 1 89 ? 5.031 -7.282 9.980 1.00 74.38 89 ASP A N 1
ATOM 718 C CA . ASP A 1 89 ? 5.472 -5.882 9.999 1.00 74.38 89 ASP A CA 1
ATOM 719 C C . ASP A 1 89 ? 5.616 -5.384 11.445 1.00 74.38 89 ASP A C 1
ATOM 721 O O . ASP A 1 89 ? 4.660 -4.912 12.062 1.00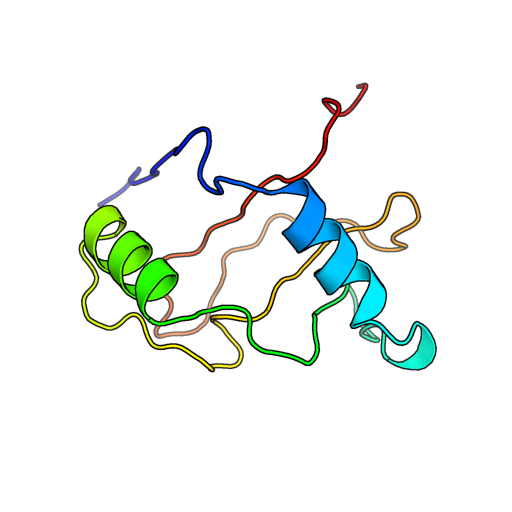 74.38 89 ASP A O 1
ATOM 725 N N . VAL A 1 90 ? 6.821 -5.533 12.007 1.00 59.34 90 VAL A N 1
ATOM 726 C CA . VAL A 1 90 ? 7.091 -5.443 13.458 1.00 59.34 90 VAL A CA 1
ATOM 727 C C . VAL A 1 90 ? 7.300 -4.031 14.021 1.00 59.34 90 VAL A C 1
ATOM 729 O O . VAL A 1 90 ? 7.873 -3.890 15.102 1.00 59.34 90 VAL A O 1
ATOM 732 N N . ASP A 1 91 ? 6.871 -2.956 13.358 1.00 65.50 91 ASP A N 1
ATOM 733 C CA . ASP A 1 91 ? 6.931 -1.663 14.054 1.00 65.50 91 ASP A CA 1
ATOM 734 C C . ASP A 1 91 ? 5.930 -1.682 15.225 1.00 65.50 91 ASP A C 1
ATOM 736 O O . ASP A 1 91 ? 4.778 -2.094 15.083 1.00 65.50 91 ASP A O 1
ATOM 740 N N . VAL A 1 92 ? 6.378 -1.252 16.407 1.00 58.12 92 VAL A N 1
ATOM 741 C CA . VAL A 1 92 ? 5.695 -1.384 17.710 1.00 58.12 92 VAL A CA 1
ATOM 742 C C . VAL A 1 92 ? 4.329 -0.676 17.727 1.00 58.12 92 V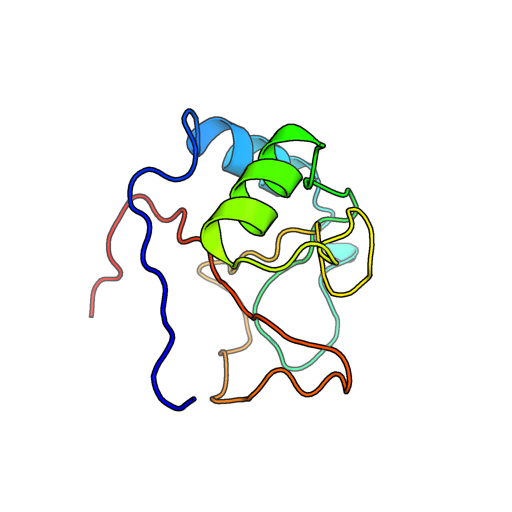AL A C 1
ATOM 744 O O . VAL A 1 92 ? 3.538 -0.834 18.656 1.00 58.12 92 VAL A O 1
ATOM 747 N N . LYS A 1 93 ? 4.038 0.124 16.696 1.00 72.94 93 LYS A N 1
ATOM 748 C CA . LYS A 1 93 ? 2.783 0.860 16.515 1.00 72.94 93 LYS A CA 1
ATOM 749 C C . LYS A 1 93 ? 1.998 0.454 15.263 1.00 72.94 93 LYS A C 1
ATOM 751 O O . LYS A 1 93 ? 0.958 1.063 15.008 1.00 72.94 93 LYS A O 1
ATOM 756 N N . THR A 1 94 ? 2.448 -0.539 14.492 1.00 76.69 94 THR A N 1
ATOM 757 C CA . THR A 1 94 ? 1.719 -1.025 13.314 1.00 76.69 94 THR A CA 1
ATOM 758 C C . THR A 1 94 ? 0.432 -1.709 13.756 1.00 76.69 94 THR A C 1
ATOM 760 O O . THR A 1 94 ? 0.446 -2.736 14.430 1.00 76.69 94 THR A O 1
ATOM 763 N N . LYS A 1 95 ? -0.704 -1.119 13.380 1.00 80.56 95 LYS A N 1
ATOM 764 C CA . LYS A 1 95 ? -2.040 -1.662 13.672 1.00 80.56 95 LYS A CA 1
ATOM 765 C C . LYS A 1 95 ? -2.622 -2.454 12.505 1.00 80.56 95 LYS A C 1
ATOM 767 O O . LYS A 1 95 ? -3.382 -3.391 12.724 1.00 80.56 95 LYS A O 1
ATOM 772 N N . TRP A 1 96 ? -2.257 -2.058 11.288 1.00 81.31 96 TRP A N 1
ATOM 773 C CA . TRP A 1 96 ? -2.682 -2.663 10.035 1.00 81.31 96 TRP A CA 1
ATOM 774 C C . TRP A 1 96 ? -1.510 -2.678 9.061 1.00 81.31 96 TRP A C 1
ATOM 776 O O . TRP A 1 96 ? -0.791 -1.687 8.950 1.00 81.31 96 TRP A O 1
ATOM 786 N N . ALA A 1 97 ? -1.366 -3.791 8.354 1.00 80.94 97 ALA A N 1
ATOM 787 C CA . ALA A 1 97 ? -0.556 -3.916 7.154 1.00 80.94 97 ALA A CA 1
ATOM 788 C C . ALA A 1 97 ? -1.500 -4.281 6.007 1.00 80.94 97 ALA A C 1
ATOM 790 O O . ALA A 1 97 ? -2.484 -4.998 6.211 1.00 80.94 97 ALA A O 1
ATOM 791 N N . GLY A 1 98 ? -1.235 -3.757 4.818 1.00 79.44 98 GLY A N 1
ATOM 792 C CA . GLY A 1 98 ? -2.098 -3.953 3.665 1.00 79.44 98 GLY A CA 1
ATOM 793 C C . GLY A 1 98 ? -1.312 -3.845 2.375 1.00 79.44 98 GLY A C 1
ATOM 794 O O . GLY A 1 98 ? -0.306 -3.144 2.298 1.00 79.44 98 GLY A O 1
ATOM 795 N N . VAL A 1 99 ? -1.796 -4.550 1.363 1.00 80.12 99 VAL A N 1
ATOM 796 C CA . VAL A 1 99 ? -1.264 -4.521 0.006 1.00 80.12 99 VAL A CA 1
ATOM 797 C C . VAL A 1 99 ? -2.419 -4.248 -0.942 1.00 80.12 99 VAL A C 1
ATOM 799 O O . VAL A 1 99 ? -3.527 -4.739 -0.732 1.00 80.12 99 VAL A O 1
ATOM 802 N N . VAL A 1 100 ? -2.160 -3.456 -1.977 1.00 78.75 100 VAL A N 1
ATOM 803 C CA . VAL A 1 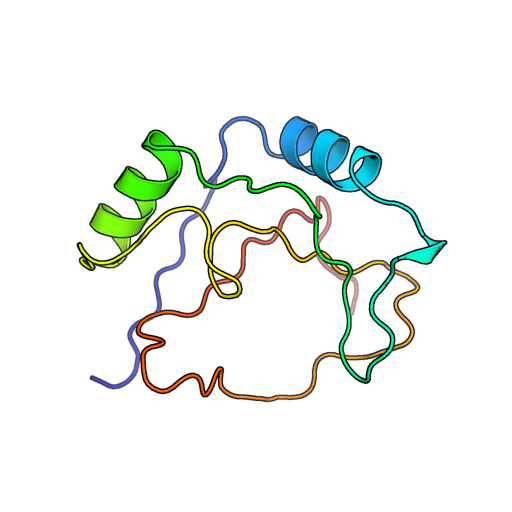100 ? -3.095 -3.281 -3.088 1.00 78.75 100 VAL A CA 1
ATOM 804 C C . VAL A 1 100 ? -2.453 -3.906 -4.314 1.00 78.75 100 VAL A C 1
ATOM 806 O O . VAL A 1 100 ? -1.362 -3.506 -4.720 1.00 78.75 100 VAL A O 1
ATOM 809 N N . TYR A 1 101 ? -3.118 -4.905 -4.884 1.00 78.44 101 TYR A N 1
ATOM 810 C CA . TYR A 1 101 ? -2.674 -5.551 -6.111 1.00 78.44 101 TYR A CA 1
ATOM 811 C C . TYR A 1 101 ? -3.159 -4.732 -7.309 1.00 78.44 101 TYR A C 1
ATOM 813 O O . TYR A 1 101 ? -4.355 -4.514 -7.467 1.00 78.44 101 TYR A O 1
ATOM 821 N N . LEU A 1 102 ? -2.221 -4.267 -8.137 1.00 79.25 102 LEU A N 1
ATOM 822 C CA . LEU A 1 102 ? -2.497 -3.467 -9.343 1.00 79.25 102 LEU A CA 1
ATOM 823 C C . LEU A 1 102 ? -2.117 -4.207 -10.639 1.00 79.25 102 LEU A C 1
ATOM 825 O O . LEU A 1 102 ? -2.079 -3.615 -11.715 1.00 79.25 102 LEU A O 1
ATOM 829 N N . SER A 1 103 ? -1.788 -5.497 -10.542 1.00 76.25 103 SER A N 1
ATOM 830 C CA . SER A 1 103 ? -1.477 -6.346 -11.693 1.00 76.25 103 SER A CA 1
ATOM 831 C C . SER A 1 103 ? -2.724 -6.541 -12.557 1.00 76.25 103 SER A C 1
ATOM 833 O O . SER A 1 103 ? -3.771 -6.918 -12.040 1.00 76.25 103 SER A O 1
ATOM 835 N N . LYS A 1 104 ? -2.606 -6.311 -13.873 1.00 78.62 104 LYS A N 1
ATOM 836 C CA . LYS A 1 104 ? -3.710 -6.537 -14.828 1.00 78.62 104 LYS A CA 1
ATOM 837 C C . LYS A 1 104 ? -4.037 -8.013 -15.003 1.00 78.62 104 LYS A C 1
ATOM 839 O O . LYS A 1 104 ? -5.195 -8.379 -15.169 1.00 78.62 104 LYS A O 1
ATOM 844 N N . ASP A 1 105 ? -2.999 -8.835 -14.951 1.00 79.75 105 ASP A N 1
ATOM 845 C CA . ASP A 1 105 ? -3.092 -10.268 -15.145 1.00 79.75 105 ASP A CA 1
ATOM 846 C C . ASP A 1 105 ? -2.790 -10.995 -13.839 1.00 79.75 105 ASP A C 1
ATOM 848 O O . ASP A 1 105 ? -1.911 -10.599 -13.064 1.00 79.75 105 ASP A O 1
ATOM 852 N N . HIS A 1 106 ? -3.493 -12.104 -13.619 1.00 72.25 106 HIS A N 1
ATOM 853 C CA . HIS A 1 106 ? -3.118 -13.034 -12.566 1.00 72.25 106 HIS A CA 1
ATOM 854 C C . HIS A 1 106 ? -1.736 -13.641 -12.861 1.00 72.25 106 HIS A C 1
ATOM 856 O O . HIS A 1 106 ? -1.459 -13.993 -14.014 1.00 72.25 106 HIS A O 1
ATOM 862 N N . PRO A 1 107 ? -0.881 -13.821 -11.835 1.00 68.50 107 PRO A N 1
ATOM 863 C CA . PRO A 1 107 ? 0.372 -14.544 -11.995 1.00 68.50 107 PRO A CA 1
ATOM 864 C C . PRO A 1 107 ? 0.111 -15.933 -12.580 1.00 68.50 107 PRO A C 1
ATOM 866 O O . PRO A 1 107 ? -0.754 -16.666 -12.097 1.00 68.50 107 PRO A O 1
ATOM 869 N N . LYS A 1 108 ? 0.860 -16.299 -13.622 1.00 74.31 108 LYS A N 1
ATOM 870 C CA . LYS A 1 108 ? 0.838 -17.661 -14.163 1.00 74.31 108 LYS A CA 1
ATOM 871 C C . LYS A 1 108 ? 1.704 -18.535 -13.256 1.00 74.31 108 LYS A C 1
ATOM 873 O O . LYS A 1 108 ? 2.862 -18.197 -13.027 1.00 74.31 108 LYS A O 1
ATOM 878 N N . THR A 1 109 ? 1.114 -19.592 -12.707 1.00 62.41 109 THR A N 1
ATOM 879 C CA . THR A 1 109 ? 1.781 -20.582 -11.843 1.00 62.41 109 THR A CA 1
ATOM 880 C C . THR A 1 109 ? 2.598 -21.580 -12.639 1.00 62.41 109 THR A C 1
ATOM 882 O O . THR A 1 109 ? 2.085 -21.997 -13.704 1.00 62.41 109 THR A O 1
#